Protein AF-A0A382RDS2-F1 (afdb_monomer_lite)

Radius of gyration: 14.43 Å; chains: 1; bounding box: 34×34×37 Å

Secondary structure (DSSP, 8-state):
-------SSPP---GGG----HHHHHHGGG-EEEESS-HHHHHHHH--TTSTT----HHHHHHHHHHHHTTSEEEEEEEETTEEEEEEEEEEETTEEEEEEEEESSTTHHHHHHHHHHHTT--

Foldseek 3Di:
DDDDDDDVPDDDDALVNDDQDPVNVVVLVQWDKDKQPCLLVQLVLLQPPPPVVRDRDPVNSVVLVVCVVVVFKMKIFTAHPVGGQKIWMAGDDDLDTGTDDIHGNDPCGHVSSVNVVSVVNVD

pLDDT: mean 95.47, std 5.86, range [57.38, 98.88]

Sequence (123 aa):
MMGWWSPDPRGVLRPGDLVVRRSLQRSRRRYEIRVDTDFEGVVTGCSDPDRPRGWIDGRIVAAYIELHRLGWAHSVEAWDEEGLAGGLYGVALGGLFAGESMFHRRTDASKVALAALADLYDD

Structure (mmCIF, N/CA/C/O backbone):
data_AF-A0A382RDS2-F1
#
_entry.id   AF-A0A382RDS2-F1
#
loop_
_atom_site.group_PDB
_atom_site.id
_atom_site.type_symbol
_atom_site.label_atom_id
_atom_site.label_alt_id
_atom_site.label_comp_id
_atom_site.label_asym_id
_atom_site.label_entity_id
_atom_site.label_seq_id
_atom_site.pdbx_PDB_ins_code
_atom_site.Cartn_x
_atom_site.Cartn_y
_atom_site.Cartn_z
_atom_site.occupancy
_atom_site.B_iso_or_equiv
_atom_site.auth_seq_id
_atom_site.auth_comp_id
_atom_site.auth_asym_id
_atom_site.auth_atom_id
_atom_site.pdbx_PDB_model_num
ATOM 1 N N . MET A 1 1 ? 20.988 0.730 -15.512 1.00 65.38 1 MET A N 1
ATOM 2 C CA . MET A 1 1 ? 20.478 -0.507 -16.142 1.00 65.38 1 MET A CA 1
ATOM 3 C C . MET A 1 1 ? 19.292 -0.977 -15.312 1.00 65.38 1 MET A C 1
ATOM 5 O O . MET A 1 1 ? 19.442 -0.999 -14.099 1.00 65.38 1 MET A O 1
ATOM 9 N N . MET A 1 2 ? 18.126 -1.244 -15.912 1.00 77.56 2 MET A N 1
ATOM 10 C CA . MET A 1 2 ? 17.016 -1.897 -15.198 1.00 77.56 2 MET A CA 1
ATOM 11 C C . MET A 1 2 ? 17.228 -3.409 -15.254 1.00 77.56 2 MET A C 1
ATOM 13 O O . MET A 1 2 ? 17.502 -3.939 -16.330 1.00 77.56 2 MET A O 1
ATOM 17 N N . GLY A 1 3 ? 17.173 -4.068 -14.099 1.00 86.62 3 GLY A N 1
ATOM 18 C CA . GLY A 1 3 ? 17.233 -5.523 -14.001 1.00 86.62 3 GLY A CA 1
ATOM 19 C C . GLY A 1 3 ? 15.838 -6.141 -14.053 1.00 86.62 3 GLY A C 1
ATOM 20 O O . GLY A 1 3 ? 14.843 -5.459 -13.826 1.00 86.62 3 GLY A O 1
ATOM 21 N N . TRP A 1 4 ? 15.788 -7.437 -14.340 1.00 93.44 4 TRP A N 1
ATOM 22 C CA . TRP A 1 4 ? 14.595 -8.269 -14.201 1.00 93.44 4 TRP A CA 1
ATOM 23 C C . TRP A 1 4 ? 14.938 -9.420 -13.261 1.00 93.44 4 TRP A C 1
ATOM 25 O O . TRP A 1 4 ? 16.026 -9.990 -13.362 1.00 93.44 4 TRP A O 1
ATOM 35 N N . TRP A 1 5 ? 14.031 -9.757 -12.345 1.00 93.75 5 TRP A N 1
ATOM 36 C CA . TRP A 1 5 ? 14.294 -10.735 -11.290 1.00 93.75 5 TRP A CA 1
ATOM 37 C C . TRP A 1 5 ? 13.171 -11.764 -11.180 1.00 93.75 5 TRP A C 1
ATOM 39 O O . TRP A 1 5 ? 11.992 -11.420 -11.174 1.00 93.75 5 TRP A O 1
ATOM 49 N N . SER A 1 6 ? 13.556 -13.031 -11.024 1.00 96.06 6 SER A N 1
ATOM 50 C CA . SER A 1 6 ? 12.657 -14.156 -10.750 1.00 96.06 6 SER A CA 1
ATO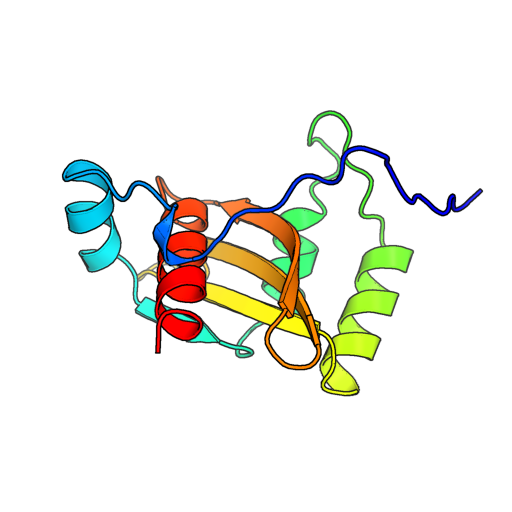M 51 C C . SER A 1 6 ? 13.324 -15.097 -9.738 1.00 96.06 6 SER A C 1
ATOM 53 O O . SER A 1 6 ? 13.931 -16.087 -10.141 1.00 96.06 6 SER A O 1
ATOM 55 N N . PRO A 1 7 ? 13.318 -14.749 -8.437 1.00 95.88 7 PRO A N 1
ATOM 56 C CA . PRO A 1 7 ? 14.020 -15.517 -7.413 1.00 95.88 7 PRO A CA 1
ATOM 57 C C . PRO A 1 7 ? 13.380 -16.890 -7.173 1.00 95.88 7 PRO A C 1
ATOM 59 O O . PRO A 1 7 ? 12.156 -17.024 -7.223 1.00 95.88 7 PRO A O 1
ATOM 62 N N . ASP A 1 8 ? 14.226 -17.862 -6.835 1.00 95.19 8 ASP A N 1
ATOM 63 C CA . ASP A 1 8 ? 13.854 -19.197 -6.371 1.00 95.19 8 ASP A CA 1
ATOM 64 C C . ASP A 1 8 ? 14.618 -19.498 -5.061 1.00 95.19 8 ASP A C 1
ATOM 66 O O . ASP A 1 8 ? 15.854 -19.558 -5.089 1.00 95.19 8 ASP A O 1
ATOM 70 N N . PRO A 1 9 ? 13.936 -19.602 -3.901 1.00 95.12 9 PRO A N 1
ATOM 71 C CA . PRO A 1 9 ? 12.481 -19.549 -3.717 1.00 95.12 9 PRO A CA 1
ATOM 72 C C . PRO A 1 9 ? 11.889 -18.127 -3.791 1.00 95.12 9 PRO A C 1
ATOM 74 O O . PRO A 1 9 ? 12.552 -17.129 -3.495 1.00 95.12 9 PRO A O 1
ATOM 77 N N . ARG A 1 10 ? 10.594 -18.034 -4.130 1.00 96.44 10 ARG A N 1
ATOM 78 C CA . ARG A 1 10 ? 9.820 -16.778 -4.136 1.00 96.44 10 ARG A CA 1
ATOM 79 C C . ARG A 1 10 ? 9.178 -16.528 -2.768 1.00 96.44 10 ARG A C 1
ATOM 81 O O . ARG A 1 10 ? 8.490 -17.393 -2.235 1.00 96.44 10 ARG A O 1
ATOM 88 N N . GLY A 1 11 ? 9.350 -15.321 -2.227 1.00 95.25 11 GLY A N 1
ATOM 89 C CA . GLY A 1 11 ? 8.609 -14.875 -1.045 1.00 95.25 11 GLY A CA 1
ATOM 90 C C . GLY A 1 11 ? 7.126 -14.685 -1.370 1.00 95.25 11 GLY A C 1
ATOM 91 O O . GLY A 1 11 ? 6.792 -13.925 -2.278 1.00 95.25 11 GLY A O 1
ATOM 92 N N . VAL A 1 12 ? 6.254 -15.374 -0.636 1.00 95.94 12 VAL A N 1
ATOM 93 C CA . VAL A 1 12 ? 4.794 -15.302 -0.778 1.00 95.94 12 VAL A CA 1
ATOM 94 C C . VAL A 1 12 ? 4.180 -15.189 0.614 1.00 95.94 12 VAL A C 1
ATOM 96 O O . VAL A 1 12 ? 4.553 -15.938 1.514 1.00 95.94 12 VAL A O 1
ATOM 99 N N . LEU A 1 13 ? 3.237 -14.262 0.778 1.00 95.56 13 LEU A N 1
ATOM 100 C CA . LEU A 1 13 ? 2.369 -14.170 1.947 1.00 95.56 13 LEU A CA 1
ATOM 101 C C . LEU A 1 13 ? 0.976 -14.632 1.523 1.00 95.56 13 LEU A C 1
ATOM 103 O O . LEU A 1 13 ? 0.374 -14.013 0.648 1.00 95.56 13 LEU A O 1
ATOM 107 N N . ARG A 1 14 ? 0.470 -15.712 2.121 1.00 95.19 14 ARG A N 1
ATOM 108 C CA . ARG A 1 14 ? -0.936 -16.090 1.944 1.00 95.19 14 ARG A CA 1
ATOM 109 C C . ARG A 1 14 ? -1.795 -15.184 2.832 1.00 95.19 14 ARG A C 1
ATOM 111 O O . ARG A 1 14 ? -1.374 -14.944 3.965 1.00 95.19 14 ARG A O 1
ATOM 118 N N . PRO A 1 15 ? -2.967 -14.716 2.371 1.00 92.31 15 PRO A N 1
ATOM 119 C CA . PRO A 1 15 ? -3.845 -13.853 3.166 1.00 92.31 15 PRO A CA 1
ATOM 120 C C . PRO A 1 15 ? -4.086 -14.378 4.593 1.00 92.31 15 PRO A C 1
ATOM 122 O O . PRO A 1 15 ? -3.724 -13.704 5.558 1.00 92.31 15 PRO A O 1
ATOM 125 N N . GLY A 1 16 ? -4.527 -15.634 4.730 1.00 90.75 16 GLY A N 1
ATOM 126 C CA . GLY A 1 16 ? -4.776 -16.276 6.028 1.00 90.75 16 GLY A CA 1
ATOM 127 C C . GLY A 1 16 ? -3.543 -16.548 6.909 1.00 90.75 16 GLY A C 1
ATOM 128 O O . GLY A 1 16 ? -3.693 -16.836 8.096 1.00 90.75 16 GLY A O 1
ATOM 129 N N . ASP A 1 17 ? -2.320 -16.425 6.379 1.00 94.38 17 ASP A N 1
ATOM 130 C CA . ASP A 1 17 ? -1.085 -16.584 7.166 1.00 94.38 17 ASP A CA 1
ATOM 131 C C . ASP A 1 17 ? -0.660 -15.269 7.854 1.00 94.38 17 ASP A C 1
ATOM 133 O O . ASP A 1 17 ? 0.286 -15.247 8.653 1.00 94.38 17 ASP A O 1
ATOM 137 N N . LEU A 1 18 ? -1.333 -14.145 7.565 1.00 95.31 18 LEU A N 1
ATOM 138 C CA . LEU A 1 18 ? -1.000 -12.858 8.166 1.00 95.31 18 LEU A CA 1
ATOM 139 C C . LEU A 1 18 ? -1.377 -12.820 9.656 1.00 95.31 18 LEU A C 1
ATOM 141 O O . LEU A 1 18 ? -2.536 -12.715 10.054 1.00 95.31 18 LEU A O 1
ATOM 145 N N . VAL A 1 19 ? -0.363 -12.799 10.520 1.00 94.81 19 VAL A N 1
ATOM 146 C CA . VAL A 1 19 ? -0.565 -12.729 11.974 1.00 94.81 19 VAL A CA 1
ATOM 147 C C . VAL A 1 19 ? -0.904 -11.303 12.426 1.00 94.81 19 VAL A C 1
ATOM 149 O O . VAL A 1 19 ? -0.022 -10.492 12.731 1.00 94.81 19 VAL A O 1
ATOM 152 N N . VAL A 1 20 ? -2.196 -11.004 12.569 1.00 95.81 20 VAL A N 1
ATOM 153 C CA . VAL A 1 20 ? -2.672 -9.713 13.092 1.00 95.81 20 VAL A CA 1
ATOM 154 C C . VAL A 1 20 ? -2.767 -9.741 14.623 1.00 95.81 20 VAL A C 1
ATOM 156 O O . VAL A 1 20 ? -3.733 -10.214 15.222 1.00 95.81 20 VAL A O 1
ATOM 159 N N . ARG A 1 21 ? -1.745 -9.199 15.297 1.00 96.19 21 ARG A N 1
ATOM 160 C CA . ARG A 1 21 ? -1.695 -9.131 16.771 1.00 96.19 21 ARG A CA 1
ATOM 161 C C . ARG A 1 21 ? -2.750 -8.176 17.346 1.00 96.19 21 ARG A C 1
ATOM 163 O O . ARG A 1 21 ? -3.179 -7.228 16.695 1.00 96.19 21 ARG A O 1
ATOM 170 N N . ARG A 1 22 ? -3.086 -8.349 18.633 1.00 96.94 22 ARG A N 1
ATOM 171 C CA . ARG A 1 22 ? -4.053 -7.498 19.368 1.00 96.94 22 ARG A CA 1
ATOM 172 C C . ARG A 1 22 ? -3.751 -5.996 19.286 1.00 96.94 22 ARG A C 1
ATOM 174 O O . ARG A 1 22 ? -4.678 -5.197 19.225 1.00 96.94 22 ARG A O 1
ATOM 181 N N . SER A 1 23 ? -2.476 -5.604 19.303 1.00 96.88 23 SER A N 1
ATOM 182 C CA . SER A 1 23 ? -2.072 -4.201 19.144 1.00 96.88 23 SER A CA 1
ATOM 183 C C . SER A 1 23 ? -2.424 -3.667 17.757 1.00 96.88 23 SER A C 1
ATOM 185 O O . SER A 1 23 ? -3.012 -2.596 17.661 1.00 96.88 23 SER A O 1
ATOM 187 N N . LEU A 1 24 ? -2.158 -4.442 16.703 1.00 97.62 24 LEU A N 1
ATOM 188 C CA . LEU A 1 24 ? -2.504 -4.072 15.333 1.00 97.62 24 LEU A CA 1
ATOM 189 C C . LEU A 1 24 ? -4.025 -4.013 15.140 1.00 97.62 24 LEU A C 1
ATOM 191 O O . LEU A 1 24 ? -4.513 -3.052 14.561 1.00 97.62 24 LEU A O 1
ATOM 195 N N . GLN A 1 25 ? -4.784 -4.946 15.728 1.00 96.62 25 GLN A N 1
ATOM 196 C CA . GLN A 1 25 ? -6.256 -4.891 15.738 1.00 96.62 25 GLN A CA 1
ATOM 197 C C . GLN A 1 25 ? -6.801 -3.594 16.358 1.00 96.62 25 GLN A C 1
ATOM 199 O O . GLN A 1 25 ? -7.796 -3.041 15.893 1.00 96.62 25 GLN A O 1
ATOM 204 N N . ARG A 1 26 ? -6.144 -3.068 17.400 1.00 97.38 26 ARG A N 1
ATOM 205 C CA . ARG A 1 26 ? -6.485 -1.750 17.959 1.00 97.38 26 ARG A CA 1
ATOM 206 C C . ARG A 1 26 ? -6.073 -0.622 17.016 1.00 97.38 26 ARG A C 1
ATOM 208 O O . ARG A 1 26 ? -6.844 0.315 16.842 1.00 97.38 26 ARG A O 1
ATOM 215 N N . SER A 1 27 ? -4.896 -0.724 16.398 1.00 97.62 27 SER A N 1
ATOM 216 C CA . SER A 1 27 ? -4.397 0.266 15.439 1.00 97.62 27 SER A CA 1
ATOM 217 C C . SER A 1 27 ? -5.288 0.428 14.213 1.00 97.62 27 SER A C 1
ATOM 219 O O . SER A 1 27 ? -5.467 1.556 13.770 1.00 97.62 27 SER A O 1
ATOM 221 N N . ARG A 1 28 ? -5.924 -0.645 13.725 1.00 97.50 28 ARG A N 1
ATOM 222 C CA . ARG A 1 28 ? -6.870 -0.588 12.596 1.00 97.50 28 ARG A CA 1
ATOM 223 C C . ARG A 1 28 ? -8.005 0.419 12.805 1.00 97.50 28 ARG A C 1
ATOM 225 O O . ARG A 1 28 ? -8.449 1.028 11.849 1.00 97.50 28 ARG A O 1
ATOM 232 N N . ARG A 1 29 ? -8.436 0.641 14.051 1.00 96.88 29 ARG A N 1
ATOM 233 C CA . ARG A 1 29 ? -9.533 1.570 14.383 1.00 96.88 29 ARG A CA 1
ATOM 234 C C . ARG A 1 29 ? -9.164 3.049 14.241 1.00 96.88 29 ARG A C 1
ATOM 236 O O . ARG A 1 29 ? -10.051 3.885 14.345 1.00 96.88 29 ARG A O 1
ATOM 243 N N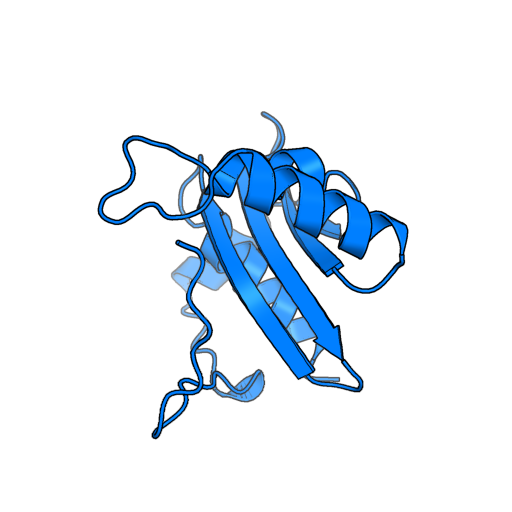 . ARG A 1 30 ? -7.875 3.369 14.085 1.00 97.50 30 ARG A N 1
ATOM 244 C CA . ARG A 1 30 ? -7.389 4.749 13.926 1.00 97.50 30 ARG A CA 1
ATOM 245 C C . ARG A 1 30 ? -7.384 5.223 12.477 1.00 97.50 30 ARG A C 1
ATOM 247 O O . ARG A 1 30 ? -7.171 6.406 12.261 1.00 97.50 30 ARG A O 1
ATOM 254 N N . TYR A 1 31 ? -7.550 4.313 11.520 1.00 98.62 31 TYR A N 1
ATOM 255 C CA . TYR A 1 31 ? -7.370 4.617 10.109 1.00 98.62 31 TYR A CA 1
ATOM 256 C C . TYR A 1 31 ? -8.630 4.290 9.319 1.00 98.62 31 TYR A C 1
ATOM 258 O O . TYR A 1 31 ? -9.231 3.231 9.500 1.00 98.62 31 TYR A O 1
ATOM 266 N N . GLU A 1 32 ? -8.991 5.187 8.414 1.00 98.69 32 GLU A N 1
ATOM 267 C CA . GLU A 1 32 ? -9.904 4.901 7.318 1.00 98.69 32 GLU A CA 1
ATOM 268 C C . GLU A 1 32 ? -9.111 4.216 6.199 1.00 98.69 32 GLU A C 1
ATOM 270 O O . GLU A 1 32 ? -8.030 4.677 5.826 1.00 98.69 32 GLU A O 1
ATOM 275 N N . ILE A 1 33 ? -9.628 3.103 5.675 1.00 98.75 33 ILE A N 1
ATOM 276 C CA . ILE A 1 33 ? -9.007 2.416 4.541 1.00 98.75 33 ILE A CA 1
ATOM 277 C C . ILE A 1 33 ? -9.673 2.865 3.254 1.00 98.75 33 ILE A C 1
ATOM 279 O O . ILE A 1 33 ? -10.896 2.802 3.138 1.00 98.75 33 ILE A O 1
ATOM 283 N N . ARG A 1 34 ? -8.854 3.256 2.281 1.00 98.75 34 ARG A N 1
ATOM 284 C CA . ARG A 1 34 ? -9.289 3.556 0.917 1.00 98.75 34 ARG A CA 1
ATOM 285 C C . ARG A 1 34 ? -8.478 2.743 -0.083 1.00 98.75 34 ARG A C 1
ATOM 287 O O . ARG A 1 34 ? -7.387 2.267 0.231 1.00 98.75 34 ARG A O 1
ATOM 294 N N . VAL A 1 35 ? -9.041 2.561 -1.269 1.00 98.62 35 VAL A N 1
ATOM 295 C CA . VAL A 1 35 ? -8.417 1.838 -2.378 1.00 98.62 35 VAL A CA 1
ATOM 296 C C . VAL A 1 35 ? -8.488 2.729 -3.602 1.00 98.62 35 VAL A C 1
ATOM 298 O O . VAL A 1 35 ? -9.558 3.266 -3.888 1.00 98.62 35 VAL A O 1
ATOM 301 N N . ASP A 1 36 ? -7.364 2.878 -4.298 1.00 98.62 36 ASP A N 1
ATOM 302 C CA . ASP A 1 36 ? -7.267 3.621 -5.558 1.00 98.62 36 ASP A CA 1
ATOM 303 C C . ASP A 1 36 ? -7.765 5.078 -5.485 1.00 98.62 36 ASP A C 1
ATOM 305 O O . ASP A 1 36 ? -8.252 5.622 -6.477 1.00 98.62 36 ASP A O 1
ATOM 309 N N . THR A 1 37 ? -7.647 5.735 -4.321 1.00 98.69 37 THR A N 1
ATOM 310 C CA . THR A 1 37 ? -8.049 7.148 -4.171 1.00 98.69 37 THR A CA 1
ATOM 311 C C . THR A 1 37 ? -6.880 8.123 -4.259 1.00 98.69 37 THR A C 1
ATOM 313 O O . THR A 1 37 ? -7.089 9.277 -4.628 1.00 98.69 37 THR A O 1
ATOM 316 N N . ASP A 1 38 ? -5.655 7.666 -3.985 1.00 98.62 38 ASP A N 1
ATOM 317 C CA . ASP A 1 38 ? -4.419 8.443 -4.120 1.00 98.62 38 ASP A CA 1
ATOM 318 C C . ASP A 1 38 ? -3.214 7.538 -4.451 1.00 98.62 38 ASP A C 1
ATOM 320 O O . ASP A 1 38 ? -2.238 7.430 -3.699 1.00 98.62 38 ASP A O 1
ATOM 324 N N . PHE A 1 39 ? -3.280 6.848 -5.597 1.00 98.81 39 PHE A N 1
ATOM 325 C CA . PHE A 1 39 ? -2.201 5.962 -6.047 1.00 98.81 39 PHE A CA 1
ATOM 326 C C . PHE A 1 39 ? -0.862 6.703 -6.190 1.00 98.81 39 PHE A C 1
ATOM 328 O O . PHE A 1 39 ? 0.182 6.197 -5.767 1.00 98.81 39 PHE A O 1
ATOM 335 N N . GLU A 1 40 ? -0.887 7.916 -6.756 1.00 98.50 40 GLU A N 1
ATOM 336 C CA . GLU A 1 40 ? 0.303 8.754 -6.934 1.00 98.50 40 GLU A CA 1
ATOM 337 C C . GLU A 1 40 ? 0.943 9.120 -5.587 1.00 98.50 40 GLU A C 1
ATOM 339 O O . GLU A 1 40 ? 2.160 8.977 -5.421 1.00 98.50 40 GLU A O 1
ATOM 344 N N . GLY A 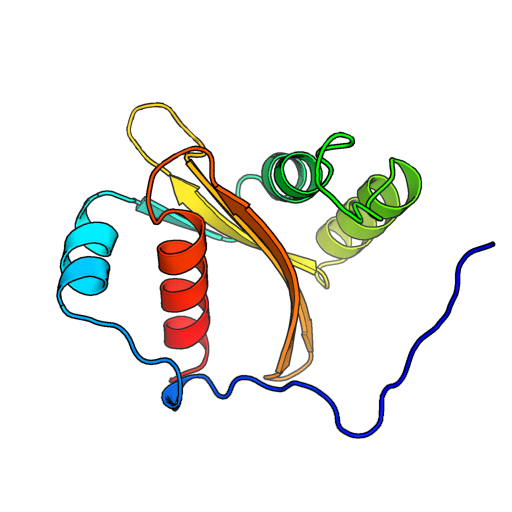1 41 ? 0.142 9.510 -4.591 1.00 98.38 41 GLY A N 1
ATOM 345 C CA . GLY A 1 41 ? 0.618 9.767 -3.236 1.00 98.38 41 GLY A CA 1
ATOM 346 C C . GLY A 1 41 ? 1.245 8.537 -2.577 1.00 98.38 41 GLY A C 1
ATOM 347 O O . GLY A 1 41 ? 2.258 8.665 -1.881 1.00 98.38 41 GLY A O 1
ATOM 348 N N . VAL A 1 42 ? 0.714 7.336 -2.831 1.00 98.75 42 VAL A N 1
ATOM 349 C CA . VAL A 1 42 ? 1.264 6.079 -2.295 1.00 98.75 42 VAL A CA 1
ATOM 350 C C . VAL A 1 42 ? 2.591 5.694 -2.945 1.00 98.75 42 VAL A C 1
ATOM 352 O O . VAL A 1 42 ? 3.554 5.405 -2.226 1.00 98.75 42 VAL A O 1
ATOM 355 N N . VAL A 1 43 ? 2.680 5.691 -4.279 1.00 98.25 43 VAL A N 1
ATOM 356 C CA . VAL A 1 43 ? 3.929 5.330 -4.975 1.00 98.25 43 VAL A CA 1
ATOM 357 C C . VAL A 1 43 ? 5.035 6.347 -4.674 1.00 98.25 43 VAL A C 1
ATOM 359 O O . VAL A 1 43 ? 6.172 5.950 -4.410 1.00 98.25 43 VAL A O 1
ATOM 362 N N . THR A 1 44 ? 4.684 7.634 -4.580 1.00 97.50 44 THR A N 1
ATOM 363 C CA . THR A 1 44 ? 5.604 8.711 -4.179 1.00 97.50 44 THR A CA 1
ATOM 364 C C . THR A 1 44 ? 6.026 8.568 -2.716 1.00 97.50 44 THR A C 1
ATOM 366 O O . THR A 1 44 ? 7.195 8.732 -2.377 1.00 97.50 44 THR A O 1
ATOM 369 N N . GLY A 1 45 ? 5.108 8.182 -1.824 1.00 97.25 45 GLY A N 1
ATOM 370 C CA . GLY A 1 45 ? 5.438 7.859 -0.432 1.00 97.25 45 GLY A CA 1
ATOM 371 C C . GLY A 1 45 ? 6.433 6.700 -0.299 1.00 97.25 45 GLY A C 1
ATOM 372 O O . GLY A 1 45 ? 7.202 6.650 0.660 1.00 97.25 45 GLY A O 1
ATOM 373 N N . CYS A 1 46 ? 6.456 5.782 -1.267 1.00 97.25 46 CYS A N 1
ATOM 374 C CA . CYS A 1 46 ? 7.412 4.677 -1.313 1.00 97.25 46 CYS A CA 1
ATOM 375 C C . CYS A 1 46 ? 8.765 5.055 -1.939 1.00 97.25 46 CYS A C 1
ATOM 377 O O . CYS A 1 46 ? 9.734 4.320 -1.729 1.00 97.25 46 CYS A O 1
ATOM 379 N N . SER A 1 47 ? 8.845 6.165 -2.680 1.00 96.44 47 SER A N 1
ATOM 380 C CA . SER A 1 47 ? 10.029 6.606 -3.431 1.00 96.44 47 SER A CA 1
ATOM 381 C C . SER A 1 47 ? 10.967 7.519 -2.633 1.00 96.44 47 SER A C 1
ATOM 383 O O . SER A 1 47 ? 11.636 8.371 -3.214 1.00 96.44 47 SER A O 1
ATOM 385 N N . ASP A 1 48 ? 11.005 7.374 -1.306 1.00 92.50 48 ASP A N 1
ATOM 386 C CA . ASP A 1 48 ? 11.921 8.121 -0.438 1.00 92.50 48 ASP A CA 1
ATOM 387 C C . ASP A 1 48 ? 13.390 7.831 -0.831 1.00 92.50 48 ASP A C 1
ATOM 389 O O . ASP A 1 48 ? 13.835 6.681 -0.697 1.00 92.50 48 ASP A O 1
ATOM 393 N N . PRO A 1 49 ? 14.148 8.832 -1.325 1.00 87.12 49 PRO A N 1
ATOM 394 C CA . PRO A 1 49 ? 15.525 8.641 -1.775 1.00 87.12 49 PRO A CA 1
ATOM 395 C C . PRO A 1 49 ? 16.498 8.357 -0.624 1.00 87.12 49 PRO A C 1
ATOM 397 O O . PRO A 1 49 ? 17.544 7.751 -0.858 1.00 87.12 49 PRO A O 1
ATOM 400 N N . ASP A 1 50 ? 16.152 8.740 0.608 1.00 89.75 50 ASP A N 1
ATOM 401 C CA . ASP A 1 50 ? 16.976 8.507 1.797 1.00 89.75 50 ASP A CA 1
ATOM 402 C C . ASP A 1 50 ? 16.741 7.108 2.390 1.00 89.75 50 ASP A C 1
ATOM 404 O O . ASP A 1 50 ? 17.478 6.652 3.274 1.00 89.75 50 ASP A O 1
ATOM 408 N N . ARG A 1 51 ? 15.739 6.373 1.882 1.00 88.12 51 ARG A N 1
ATOM 409 C CA . ARG A 1 51 ? 15.457 5.003 2.305 1.00 88.12 51 ARG A CA 1
ATOM 410 C C . ARG A 1 51 ? 16.652 4.102 1.973 1.00 88.12 51 ARG A C 1
ATOM 412 O O . ARG A 1 51 ? 17.029 3.973 0.804 1.00 88.12 51 ARG A O 1
ATOM 419 N N . PRO A 1 52 ? 17.209 3.370 2.957 1.00 88.25 52 PRO A N 1
ATOM 420 C CA . PRO A 1 52 ? 18.274 2.417 2.690 1.00 88.25 52 PRO A CA 1
ATOM 421 C C . PRO A 1 52 ? 17.848 1.410 1.617 1.00 88.25 52 PRO A C 1
ATOM 423 O O . PRO A 1 52 ? 16.843 0.716 1.779 1.00 88.25 52 PRO A O 1
ATOM 426 N N . ARG A 1 53 ? 18.635 1.309 0.537 1.00 85.50 53 ARG A N 1
ATOM 427 C CA . ARG A 1 53 ? 18.354 0.448 -0.630 1.00 85.50 53 ARG A CA 1
ATOM 428 C C . ARG A 1 53 ? 17.077 0.836 -1.401 1.00 85.50 53 ARG A C 1
ATOM 430 O O . ARG A 1 53 ? 16.464 -0.026 -2.030 1.00 85.50 53 ARG A O 1
ATOM 437 N N . GLY A 1 54 ? 16.681 2.110 -1.359 1.00 87.62 54 GLY A N 1
ATOM 438 C CA . GLY A 1 54 ? 15.634 2.660 -2.218 1.00 87.62 54 GLY A CA 1
ATOM 439 C C . GLY A 1 54 ? 15.964 2.448 -3.698 1.00 87.62 54 GLY A C 1
ATOM 440 O O . GLY A 1 54 ? 17.085 2.700 -4.137 1.00 87.62 54 GLY A O 1
ATOM 441 N N . TRP A 1 55 ? 14.998 1.931 -4.457 1.00 91.44 55 TRP A N 1
ATOM 442 C CA . TRP A 1 55 ? 15.147 1.609 -5.884 1.00 91.44 55 TRP A CA 1
ATOM 443 C C . TRP A 1 55 ? 14.082 2.276 -6.765 1.00 91.44 55 TRP A C 1
ATOM 445 O O . TRP A 1 55 ? 14.187 2.245 -7.990 1.00 91.44 55 TRP A O 1
ATOM 455 N N . ILE A 1 56 ? 13.059 2.867 -6.143 1.00 94.81 56 ILE A N 1
ATOM 456 C CA . ILE A 1 56 ? 11.934 3.509 -6.819 1.00 94.81 56 ILE A CA 1
ATOM 457 C C . ILE A 1 56 ? 12.372 4.925 -7.194 1.00 94.81 56 ILE A C 1
ATOM 459 O O . ILE A 1 56 ? 12.364 5.824 -6.359 1.00 94.81 56 ILE A O 1
ATOM 463 N N . ASP A 1 57 ? 12.791 5.102 -8.445 1.00 93.62 57 ASP A N 1
ATOM 464 C CA . ASP A 1 57 ? 13.087 6.413 -9.022 1.00 93.62 57 ASP A CA 1
ATOM 465 C C . ASP A 1 57 ? 11.880 6.975 -9.797 1.00 93.62 57 ASP A C 1
ATOM 467 O O . ASP A 1 57 ? 10.845 6.320 -9.944 1.00 93.62 57 ASP A O 1
ATOM 471 N N . GLY A 1 58 ? 12.015 8.189 -10.340 1.00 94.38 58 GLY A N 1
ATOM 472 C CA . GLY A 1 58 ? 10.936 8.839 -11.093 1.00 94.38 58 GLY A CA 1
ATOM 473 C C . GLY A 1 58 ? 10.450 8.057 -12.323 1.00 94.38 58 GLY A C 1
ATOM 474 O O . GLY A 1 58 ? 9.309 8.231 -12.742 1.00 94.38 58 GLY A O 1
ATOM 475 N N . ARG A 1 59 ? 11.269 7.161 -12.893 1.00 95.06 59 ARG A N 1
ATOM 476 C CA . ARG A 1 59 ? 10.854 6.316 -14.027 1.00 95.06 59 ARG A CA 1
ATOM 477 C C . ARG A 1 59 ? 9.958 5.180 -13.554 1.00 95.06 59 ARG A C 1
ATOM 479 O O . ARG A 1 59 ? 8.977 4.877 -14.225 1.00 95.06 59 ARG A O 1
ATOM 486 N N . ILE A 1 60 ? 10.277 4.582 -12.404 1.00 95.88 60 ILE A N 1
ATOM 487 C CA . ILE A 1 60 ? 9.421 3.577 -11.762 1.00 95.88 60 ILE A CA 1
ATOM 488 C C . ILE A 1 60 ? 8.089 4.207 -11.356 1.00 95.88 60 ILE A C 1
ATOM 490 O O . ILE A 1 60 ? 7.044 3.652 -11.684 1.00 95.88 60 ILE A O 1
ATOM 494 N N . VAL A 1 61 ? 8.112 5.391 -10.733 1.00 97.56 61 VAL A N 1
ATOM 495 C CA . VAL A 1 61 ? 6.890 6.134 -10.377 1.00 97.56 61 VAL A CA 1
ATOM 496 C C . VAL A 1 61 ? 5.993 6.329 -11.603 1.00 97.56 61 VAL A C 1
ATOM 498 O O . VAL A 1 61 ? 4.837 5.912 -11.588 1.00 97.56 61 VAL A O 1
ATOM 501 N N . ALA A 1 62 ? 6.536 6.875 -12.697 1.00 97.88 62 ALA A N 1
ATOM 502 C CA . ALA A 1 62 ? 5.767 7.115 -13.917 1.00 97.88 62 ALA A CA 1
ATOM 503 C C . ALA A 1 62 ? 5.195 5.822 -14.529 1.00 97.88 62 ALA A C 1
ATOM 505 O O . ALA A 1 62 ? 4.043 5.799 -14.961 1.00 97.88 62 ALA A O 1
ATOM 506 N N . ALA A 1 63 ? 5.973 4.735 -14.540 1.00 97.62 63 ALA A N 1
ATOM 507 C CA . ALA A 1 63 ? 5.526 3.449 -15.071 1.00 97.62 63 ALA A CA 1
ATOM 508 C C . ALA A 1 63 ? 4.364 2.851 -14.260 1.00 97.62 63 ALA A C 1
ATOM 510 O O . ALA A 1 63 ? 3.403 2.352 -14.844 1.00 97.62 63 ALA A O 1
ATOM 511 N N . TYR A 1 64 ? 4.419 2.925 -12.928 1.00 98.44 64 TYR A N 1
ATOM 512 C CA . TYR A 1 64 ? 3.351 2.401 -12.077 1.00 98.44 64 TYR A CA 1
ATOM 513 C C . TYR A 1 64 ? 2.092 3.268 -12.098 1.00 98.44 64 TYR A C 1
ATOM 515 O O . TYR A 1 64 ? 0.997 2.715 -12.054 1.00 98.44 64 TYR A O 1
ATOM 523 N N . ILE A 1 65 ? 2.221 4.592 -12.239 1.00 98.50 65 ILE A N 1
ATOM 524 C CA . ILE A 1 65 ? 1.066 5.475 -12.474 1.00 98.50 65 ILE A CA 1
ATOM 525 C C . ILE A 1 65 ? 0.359 5.087 -13.778 1.00 98.50 65 ILE A C 1
ATOM 527 O O . ILE A 1 65 ? -0.866 4.995 -13.813 1.00 98.50 65 ILE A O 1
ATOM 531 N N . GLU A 1 66 ? 1.113 4.798 -14.840 1.00 98.69 66 GLU A N 1
ATOM 532 C CA . GLU A 1 66 ? 0.519 4.343 -16.097 1.00 98.69 66 GLU A CA 1
ATOM 533 C C . GLU A 1 66 ? -0.151 2.968 -15.949 1.00 98.69 66 GLU A C 1
ATOM 535 O O . GLU A 1 66 ? -1.269 2.775 -16.425 1.00 98.69 66 GLU A O 1
ATOM 540 N N . LEU A 1 67 ? 0.467 2.022 -15.234 1.00 98.56 67 LEU A N 1
ATOM 541 C CA . LEU A 1 67 ? -0.163 0.730 -14.931 1.00 98.56 67 LEU A CA 1
ATOM 542 C C . LEU A 1 67 ? -1.446 0.881 -14.109 1.00 98.56 67 LEU A C 1
ATOM 544 O O . LEU A 1 67 ? -2.402 0.140 -14.338 1.00 98.56 67 LEU A O 1
ATOM 548 N N . HIS A 1 68 ? -1.486 1.838 -13.186 1.00 98.69 68 HIS A N 1
ATOM 549 C CA . HIS A 1 68 ? -2.687 2.157 -12.426 1.00 98.69 68 HIS A CA 1
ATOM 550 C C . HIS A 1 68 ? -3.784 2.720 -13.332 1.00 98.69 68 HIS A C 1
ATOM 552 O O . HIS A 1 68 ? -4.906 2.220 -13.330 1.00 98.69 68 HIS A O 1
ATOM 558 N N . ARG A 1 69 ? -3.442 3.673 -14.210 1.00 98.44 69 ARG A N 1
ATOM 559 C CA . ARG A 1 69 ? -4.364 4.228 -15.216 1.00 98.44 69 ARG A CA 1
ATOM 560 C C . ARG A 1 69 ? -4.936 3.155 -16.150 1.00 98.44 69 ARG A C 1
ATOM 562 O O . ARG A 1 69 ? -6.068 3.275 -16.612 1.00 98.44 69 ARG A O 1
ATOM 569 N N . LEU A 1 70 ? -4.149 2.122 -16.446 1.00 98.31 70 LEU A N 1
ATOM 570 C CA . LEU A 1 70 ? -4.552 0.969 -17.254 1.00 98.31 70 LEU A CA 1
ATOM 571 C C . LEU A 1 70 ? -5.347 -0.092 -16.467 1.00 98.31 70 LEU A C 1
ATOM 573 O O . LEU A 1 70 ? -5.799 -1.061 -17.074 1.00 98.31 70 LEU A O 1
ATOM 577 N N . GLY A 1 71 ? -5.531 0.080 -15.154 1.00 97.88 71 GLY A N 1
ATOM 578 C CA . GLY A 1 71 ? -6.310 -0.815 -14.295 1.00 97.88 71 GLY A CA 1
ATOM 579 C C . GLY A 1 71 ? -5.565 -2.060 -13.808 1.00 97.88 71 GLY A C 1
ATOM 580 O O . GLY A 1 71 ? -6.213 -3.025 -13.419 1.00 97.88 71 GLY A O 1
ATOM 581 N N . TRP A 1 72 ? -4.229 -2.066 -13.860 1.00 98.19 72 TRP A N 1
ATOM 582 C CA . TRP A 1 72 ? -3.404 -3.202 -13.423 1.00 98.19 72 TRP A CA 1
ATOM 583 C C . TRP A 1 72 ? -2.783 -3.007 -12.043 1.00 98.19 72 TRP A C 1
ATOM 585 O O . TRP A 1 72 ? -2.606 -3.977 -11.304 1.00 98.19 72 TRP A O 1
ATOM 595 N N . ALA A 1 73 ? -2.382 -1.775 -11.723 1.00 98.62 73 ALA A N 1
ATOM 596 C CA . ALA A 1 73 ? -1.774 -1.448 -10.441 1.00 98.62 73 ALA A CA 1
ATOM 597 C C . ALA A 1 73 ? -2.787 -0.776 -9.515 1.00 98.62 73 ALA A C 1
ATOM 599 O O . ALA A 1 73 ? -3.564 0.067 -9.954 1.00 98.62 73 ALA A O 1
ATOM 600 N N . HIS A 1 74 ? -2.747 -1.130 -8.234 1.00 98.69 74 HIS A N 1
ATOM 601 C CA . HIS A 1 74 ? -3.695 -0.649 -7.236 1.00 98.69 74 HIS A CA 1
ATOM 602 C C . HIS A 1 74 ? -2.991 -0.229 -5.949 1.00 98.69 74 HIS A C 1
ATOM 604 O O . HIS A 1 74 ? -1.935 -0.776 -5.604 1.00 98.69 74 HIS A O 1
ATOM 610 N N . SER A 1 75 ? -3.587 0.724 -5.237 1.00 98.88 75 SER A N 1
ATOM 611 C CA . SER A 1 75 ? -3.152 1.185 -3.919 1.00 98.88 75 SER A CA 1
ATOM 612 C C . SER A 1 75 ? -4.122 0.751 -2.826 1.00 98.88 75 SER A C 1
ATOM 614 O O . SER A 1 75 ? -5.335 0.748 -3.007 1.00 98.88 75 SER A O 1
ATOM 616 N N . VAL A 1 76 ? -3.580 0.432 -1.649 1.00 98.81 76 VAL A N 1
ATOM 617 C CA . VAL A 1 76 ? -4.343 0.341 -0.398 1.00 98.81 76 VAL A CA 1
ATOM 618 C C . VAL A 1 76 ? -3.782 1.374 0.564 1.00 98.81 76 VAL A C 1
ATOM 620 O O . VAL A 1 76 ? -2.587 1.380 0.877 1.00 98.81 76 VAL A O 1
ATOM 623 N N . GLU A 1 77 ? -4.650 2.262 1.020 1.00 98.88 77 GLU A N 1
ATOM 624 C CA . GLU A 1 77 ? -4.290 3.509 1.679 1.00 98.88 77 GLU A CA 1
ATOM 625 C C . GLU A 1 77 ? -4.856 3.539 3.094 1.00 98.88 77 GLU A C 1
ATOM 627 O O . GLU A 1 77 ? -6.025 3.227 3.313 1.00 98.88 77 GLU A O 1
ATOM 632 N N . ALA A 1 78 ? -4.033 3.949 4.056 1.00 98.88 78 ALA A N 1
ATOM 633 C CA . ALA A 1 78 ? -4.458 4.229 5.418 1.00 98.88 78 ALA A CA 1
ATOM 634 C C . ALA A 1 78 ? -4.498 5.747 5.619 1.00 98.88 78 ALA A C 1
ATOM 636 O O . ALA A 1 78 ? -3.462 6.413 5.556 1.00 98.88 78 ALA A O 1
ATOM 637 N N . TRP A 1 79 ? -5.690 6.271 5.879 1.00 98.81 79 TRP A N 1
ATOM 638 C CA . TRP A 1 79 ? -5.966 7.688 6.089 1.00 98.81 79 TRP A CA 1
ATOM 639 C C . TRP A 1 79 ? -6.273 7.961 7.559 1.00 98.81 79 TRP A C 1
ATOM 641 O O . TRP A 1 79 ? -6.979 7.185 8.201 1.00 98.81 79 TRP A O 1
ATOM 651 N N . ASP A 1 80 ? -5.756 9.060 8.092 1.00 98.25 80 ASP A N 1
ATOM 652 C CA . ASP A 1 80 ? -6.199 9.628 9.364 1.00 98.25 80 ASP A CA 1
ATOM 653 C C . ASP A 1 80 ? -6.642 11.087 9.178 1.00 98.25 80 ASP A C 1
ATOM 655 O O . ASP A 1 80 ? -6.745 11.590 8.057 1.00 98.25 80 ASP A O 1
ATOM 659 N N . GLU A 1 81 ? -6.949 11.761 10.283 1.00 97.25 81 GLU A N 1
ATOM 660 C CA . GLU A 1 81 ? -7.372 13.165 10.304 1.00 97.25 81 GLU A CA 1
ATOM 661 C C . GLU A 1 81 ? -6.354 14.145 9.697 1.00 97.25 81 GLU A C 1
ATOM 663 O O . GLU A 1 81 ? -6.737 15.234 9.271 1.00 97.25 81 GLU A O 1
ATOM 668 N N . GLU A 1 82 ? -5.077 13.762 9.612 1.00 97.50 82 GLU A N 1
ATOM 669 C CA . GLU A 1 82 ? -4.002 14.569 9.033 1.00 97.50 82 GLU A CA 1
ATOM 670 C C . GLU A 1 82 ? -3.716 14.200 7.563 1.00 97.50 82 GLU A C 1
ATOM 672 O O . GLU A 1 82 ? -2.884 14.840 6.913 1.00 97.50 82 GLU A O 1
ATOM 677 N N . GLY A 1 83 ? -4.414 13.198 7.015 1.00 98.44 83 GLY A N 1
ATOM 678 C CA . GLY A 1 83 ? -4.364 12.803 5.608 1.00 98.44 83 GLY A CA 1
ATOM 679 C C . GLY A 1 83 ? -3.791 11.404 5.379 1.00 98.44 83 GLY A C 1
ATOM 680 O O . GLY A 1 83 ? -4.001 10.483 6.168 1.00 98.44 83 GLY A O 1
ATOM 681 N N . LEU A 1 84 ? -3.090 11.218 4.252 1.00 98.62 84 LEU A N 1
ATOM 682 C CA . LEU A 1 84 ? -2.518 9.926 3.868 1.00 98.62 84 LEU A CA 1
ATOM 683 C C . LEU A 1 84 ? -1.393 9.531 4.842 1.00 98.62 84 LEU A C 1
ATOM 685 O O . LEU A 1 84 ? -0.249 9.994 4.741 1.00 98.62 84 LEU A O 1
ATOM 689 N N . ALA A 1 85 ? -1.725 8.657 5.787 1.00 98.62 85 ALA A N 1
ATOM 690 C CA . ALA A 1 85 ? -0.873 8.242 6.893 1.00 98.62 85 ALA A CA 1
ATOM 691 C C . ALA A 1 85 ? 0.088 7.104 6.515 1.00 98.62 85 ALA A C 1
ATOM 693 O O . ALA A 1 85 ? 1.108 6.896 7.179 1.00 98.62 85 ALA A O 1
ATOM 694 N N . GLY A 1 86 ? -0.214 6.362 5.451 1.00 98.69 86 GLY A N 1
ATOM 695 C CA . GLY A 1 86 ? 0.612 5.295 4.894 1.00 98.69 86 GLY A CA 1
ATOM 696 C C . GLY A 1 86 ? -0.145 4.491 3.844 1.00 98.69 86 GLY A C 1
ATOM 697 O O . GLY A 1 86 ? -1.320 4.738 3.589 1.00 98.69 86 GLY A O 1
ATOM 698 N N . GLY A 1 87 ? 0.516 3.508 3.250 1.00 98.75 87 GLY A N 1
ATOM 699 C CA . GLY A 1 87 ? -0.112 2.662 2.243 1.00 98.75 87 GLY A CA 1
ATOM 700 C C . GLY A 1 87 ? 0.857 1.692 1.594 1.00 98.75 87 GLY A C 1
ATOM 701 O O . GLY A 1 87 ? 2.049 1.660 1.920 1.00 98.75 87 GLY A O 1
ATOM 702 N N . LEU A 1 88 ? 0.322 0.899 0.677 1.00 98.75 88 LEU A N 1
ATOM 703 C CA . LEU A 1 88 ? 1.062 -0.008 -0.191 1.00 98.75 88 LEU A CA 1
ATOM 704 C C . LEU A 1 88 ? 0.484 0.036 -1.600 1.00 98.75 88 LEU A C 1
ATOM 706 O O . LEU A 1 88 ? -0.689 0.366 -1.772 1.00 98.75 88 LEU A O 1
ATOM 710 N N . TYR A 1 89 ? 1.293 -0.332 -2.587 1.00 98.75 89 TYR A N 1
ATOM 711 C CA . TYR A 1 89 ? 0.830 -0.522 -3.957 1.00 98.75 89 TYR A CA 1
ATOM 712 C C . TYR A 1 89 ? 1.353 -1.833 -4.537 1.00 98.75 89 TYR A C 1
ATOM 714 O O . TYR A 1 89 ? 2.321 -2.422 -4.038 1.00 98.75 89 TYR A O 1
ATOM 722 N N . GLY A 1 90 ? 0.704 -2.293 -5.598 1.00 98.31 90 GLY A N 1
ATOM 723 C CA . GLY A 1 90 ? 1.099 -3.501 -6.302 1.00 98.31 90 GLY A CA 1
ATOM 724 C C . GLY A 1 90 ? 0.248 -3.773 -7.529 1.00 98.31 90 GLY A C 1
ATOM 725 O O . GLY A 1 90 ? -0.661 -3.008 -7.837 1.00 98.31 90 GLY A O 1
ATOM 726 N N . VAL A 1 91 ? 0.561 -4.858 -8.232 1.00 98.44 91 VAL A N 1
ATOM 727 C CA . VAL A 1 91 ? -0.173 -5.300 -9.428 1.00 98.44 91 VAL A CA 1
ATOM 728 C C . VAL A 1 91 ? -1.135 -6.425 -9.054 1.00 98.44 91 VAL A C 1
ATOM 730 O O . VAL A 1 91 ? -0.717 -7.403 -8.430 1.00 98.44 91 VAL A O 1
ATOM 733 N N . ALA A 1 92 ? -2.404 -6.314 -9.451 1.00 96.56 92 ALA A N 1
ATOM 734 C CA . ALA A 1 92 ? -3.407 -7.355 -9.233 1.00 96.56 92 ALA A CA 1
ATOM 735 C C . ALA A 1 92 ? -3.591 -8.219 -10.492 1.00 96.56 92 ALA A C 1
ATOM 737 O O . ALA A 1 92 ? -3.767 -7.711 -11.598 1.00 96.56 92 ALA A O 1
ATOM 738 N N . LEU A 1 93 ? -3.552 -9.543 -10.328 1.00 93.31 93 LEU A N 1
ATOM 739 C CA . LEU A 1 93 ? -3.675 -10.524 -11.409 1.00 93.31 93 LEU A CA 1
ATOM 740 C C . LEU A 1 93 ? -4.477 -11.742 -10.941 1.00 93.31 93 LEU A C 1
ATOM 742 O O . LEU A 1 93 ? -3.930 -12.632 -10.296 1.00 93.31 93 LEU A O 1
ATOM 746 N N . GLY A 1 94 ? -5.765 -11.809 -11.290 1.00 84.38 94 GLY A N 1
ATOM 747 C CA . GLY A 1 94 ? -6.573 -13.037 -11.193 1.00 84.38 94 GLY A CA 1
ATOM 748 C C . GLY A 1 94 ? -6.543 -13.754 -9.833 1.00 84.38 94 GLY A C 1
ATOM 749 O O . GLY A 1 94 ? -6.479 -14.979 -9.809 1.00 84.38 94 GLY A O 1
ATOM 750 N N . GLY A 1 95 ? -6.538 -13.006 -8.722 1.00 88.50 95 GLY A N 1
ATOM 751 C CA . GLY A 1 95 ? -6.457 -13.543 -7.351 1.00 88.50 95 GLY A CA 1
ATOM 752 C C . GLY A 1 95 ? -5.065 -13.477 -6.706 1.00 88.50 95 GLY A C 1
ATOM 753 O O . GLY A 1 95 ? -4.908 -13.828 -5.541 1.00 88.50 95 GLY A O 1
ATOM 754 N N . LEU A 1 96 ? -4.054 -12.988 -7.426 1.00 94.25 96 LEU A N 1
ATOM 755 C CA . LEU A 1 96 ? -2.730 -12.658 -6.901 1.00 94.25 96 LEU A CA 1
ATOM 756 C C . LEU A 1 96 ? -2.571 -11.139 -6.781 1.00 94.25 96 LEU A C 1
ATOM 758 O O . LEU A 1 96 ? -2.841 -10.418 -7.739 1.00 94.25 96 LEU A O 1
ATOM 762 N N . PHE A 1 97 ? -2.018 -10.674 -5.661 1.00 97.44 97 PHE A N 1
ATOM 763 C CA . PHE A 1 97 ? -1.500 -9.313 -5.531 1.00 97.44 97 PHE A CA 1
ATOM 764 C C . PHE A 1 97 ? 0.028 -9.329 -5.422 1.00 97.44 97 PHE A C 1
ATOM 766 O O . PHE A 1 97 ? 0.593 -9.785 -4.424 1.00 97.44 97 PHE A O 1
ATOM 773 N N . ALA A 1 98 ? 0.717 -8.826 -6.444 1.00 97.50 98 ALA A N 1
ATOM 774 C CA . ALA A 1 98 ? 2.157 -8.611 -6.406 1.00 97.50 98 ALA A CA 1
ATOM 775 C C . ALA A 1 98 ? 2.449 -7.289 -5.682 1.00 97.50 98 ALA A C 1
ATOM 777 O O . ALA A 1 98 ? 2.460 -6.226 -6.297 1.00 97.50 98 ALA A O 1
ATOM 778 N N . GLY A 1 99 ? 2.636 -7.356 -4.360 1.00 96.81 99 GLY A N 1
ATOM 779 C CA . GLY A 1 99 ? 2.973 -6.190 -3.541 1.00 96.81 99 GLY A CA 1
ATOM 780 C C . GLY A 1 99 ? 4.380 -5.673 -3.841 1.00 96.81 99 GLY A C 1
ATOM 781 O O . GLY A 1 99 ? 5.360 -6.388 -3.631 1.00 96.81 99 GLY A O 1
ATOM 782 N N . GLU A 1 100 ? 4.476 -4.426 -4.295 1.00 96.94 100 GLU A N 1
ATOM 783 C CA . GLU A 1 100 ? 5.730 -3.824 -4.760 1.00 96.94 100 GLU A CA 1
ATOM 784 C C . GLU A 1 100 ? 6.457 -3.088 -3.636 1.00 96.94 100 GLU A C 1
ATOM 786 O O . GLU A 1 100 ? 7.648 -3.295 -3.391 1.00 96.94 100 GLU A O 1
ATOM 791 N N . SER A 1 101 ? 5.743 -2.220 -2.918 1.00 97.31 101 SER A N 1
ATOM 792 C CA . SER A 1 101 ? 6.298 -1.510 -1.771 1.00 97.31 101 SER A CA 1
ATOM 793 C C . SER A 1 101 ? 5.214 -0.969 -0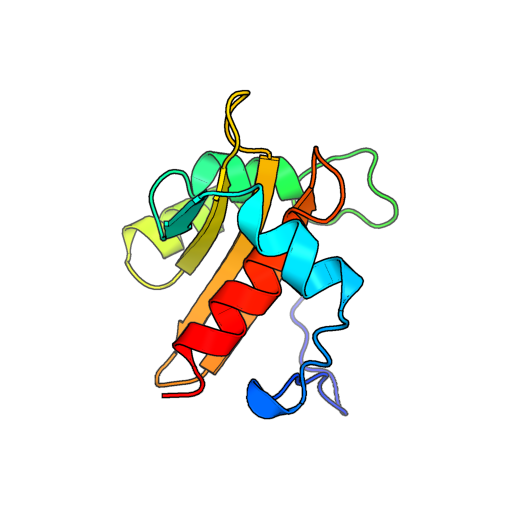.851 1.00 97.31 101 SER A C 1
ATOM 795 O O . SER A 1 101 ? 4.023 -0.991 -1.154 1.00 97.31 101 SER A O 1
ATOM 797 N N . MET A 1 102 ? 5.661 -0.475 0.298 1.00 97.94 102 MET A N 1
ATOM 798 C CA . MET A 1 102 ? 4.829 0.196 1.284 1.00 97.94 102 MET A CA 1
ATOM 799 C C . MET A 1 102 ? 5.611 1.273 2.029 1.00 97.94 102 MET A C 1
ATOM 801 O O . MET A 1 102 ? 6.843 1.196 2.156 1.00 97.94 102 MET A O 1
ATOM 805 N N . PHE A 1 103 ? 4.873 2.235 2.573 1.00 98.06 103 PHE A N 1
ATOM 806 C CA . PHE A 1 103 ? 5.391 3.344 3.367 1.00 98.06 103 PHE A CA 1
ATOM 807 C C . PHE A 1 103 ? 4.432 3.696 4.508 1.00 98.06 103 PHE A C 1
ATOM 809 O O . PHE A 1 103 ? 3.248 3.355 4.487 1.00 98.06 103 PHE A O 1
ATOM 816 N N . HIS A 1 104 ? 4.941 4.399 5.516 1.00 98.00 104 HIS A N 1
ATOM 817 C CA . HIS A 1 104 ? 4.119 4.962 6.581 1.00 98.00 104 HIS A CA 1
ATOM 818 C C . HIS A 1 104 ? 4.707 6.289 7.063 1.00 98.00 104 HIS A C 1
ATOM 820 O O . HIS A 1 104 ? 5.921 6.435 7.161 1.00 98.00 104 HIS A O 1
ATOM 826 N N . ARG A 1 105 ? 3.827 7.232 7.394 1.00 97.38 105 ARG A N 1
ATOM 827 C CA . ARG A 1 105 ? 4.111 8.499 8.086 1.00 97.38 105 ARG A CA 1
ATOM 828 C C . ARG A 1 105 ? 3.634 8.464 9.540 1.00 97.38 105 ARG A C 1
ATOM 830 O O . ARG A 1 105 ? 4.043 9.289 10.354 1.00 97.38 105 ARG A O 1
ATOM 837 N N . ARG A 1 106 ? 2.746 7.522 9.871 1.00 98.00 106 ARG A N 1
ATOM 838 C CA . ARG A 1 106 ? 2.174 7.324 11.209 1.00 98.00 106 ARG A CA 1
ATOM 839 C C . ARG A 1 106 ? 2.305 5.866 11.628 1.00 98.00 106 ARG A C 1
ATOM 841 O O . ARG A 1 106 ? 2.341 4.955 10.797 1.00 98.00 106 ARG A O 1
ATOM 848 N N . THR A 1 107 ? 2.401 5.639 12.933 1.00 97.88 107 THR A N 1
ATOM 849 C CA . THR A 1 107 ? 2.644 4.311 13.507 1.00 97.88 107 THR A CA 1
ATOM 850 C C . THR A 1 107 ? 1.600 3.291 13.059 1.00 97.88 107 THR A C 1
ATOM 852 O O . THR A 1 107 ? 0.410 3.454 13.301 1.00 97.88 107 THR A O 1
ATOM 855 N N . ASP A 1 108 ? 2.082 2.185 12.495 1.00 98.38 108 ASP A N 1
ATOM 856 C CA . ASP A 1 108 ? 1.301 1.050 11.983 1.00 98.38 108 ASP A CA 1
ATOM 857 C C . ASP A 1 108 ? 0.510 1.276 10.689 1.00 98.38 108 ASP A C 1
ATOM 859 O O . ASP A 1 108 ? -0.038 0.297 10.193 1.00 98.38 108 ASP A O 1
ATOM 863 N N . ALA A 1 109 ? 0.500 2.469 10.086 1.00 98.62 109 ALA A N 1
ATOM 864 C CA . ALA A 1 109 ? -0.329 2.740 8.904 1.00 98.62 109 ALA A CA 1
ATOM 865 C C . ALA A 1 109 ? -0.093 1.743 7.746 1.00 98.62 109 ALA A C 1
ATOM 867 O O . ALA A 1 109 ? -1.043 1.156 7.236 1.00 98.62 109 ALA A O 1
ATOM 868 N N . SER A 1 110 ? 1.166 1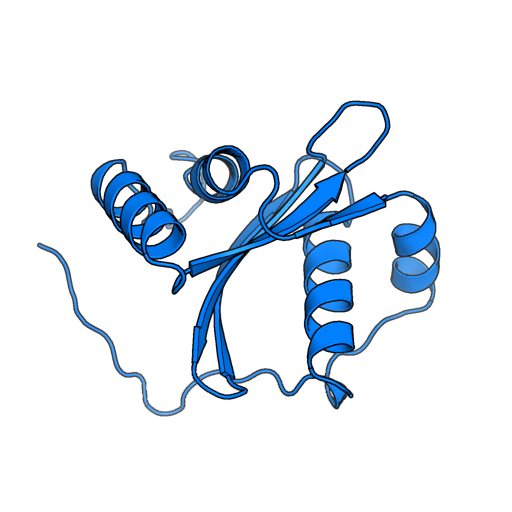.434 7.402 1.00 98.38 110 SER A N 1
ATOM 869 C CA . SER A 1 110 ? 1.476 0.433 6.363 1.00 98.38 110 SER A CA 1
ATOM 870 C C . SER A 1 110 ? 1.068 -0.994 6.738 1.00 98.38 110 SER A C 1
ATOM 872 O O . SER A 1 110 ? 0.668 -1.775 5.878 1.00 98.38 110 SER A O 1
ATOM 874 N N . LYS A 1 111 ? 1.150 -1.352 8.026 1.00 98.56 111 LYS A N 1
ATOM 875 C CA . LYS A 1 111 ? 0.730 -2.674 8.520 1.00 98.56 111 LYS A CA 1
ATOM 876 C C . LYS A 1 111 ? -0.788 -2.809 8.486 1.00 98.56 111 LYS A C 1
ATOM 878 O O . LYS A 1 111 ? -1.300 -3.888 8.219 1.00 98.56 111 LYS A O 1
ATOM 883 N N . VAL A 1 112 ? -1.489 -1.719 8.784 1.00 98.62 112 VAL A N 1
ATOM 884 C CA . VAL A 1 112 ? -2.945 -1.628 8.705 1.00 98.62 112 VAL A CA 1
ATOM 885 C C . VAL A 1 112 ? -3.404 -1.722 7.247 1.00 98.62 112 VAL A C 1
ATOM 887 O O . VAL A 1 112 ? -4.310 -2.503 6.977 1.00 98.62 112 VAL A O 1
ATOM 890 N N . ALA A 1 113 ? -2.730 -1.043 6.312 1.00 98.62 113 ALA A N 1
ATOM 891 C CA . ALA A 1 113 ? -2.985 -1.196 4.878 1.00 98.62 113 ALA A CA 1
ATOM 892 C C . ALA A 1 113 ? -2.749 -2.641 4.394 1.00 98.62 113 ALA A C 1
ATOM 894 O O . ALA A 1 113 ? -3.575 -3.188 3.674 1.00 98.62 113 ALA A O 1
ATOM 895 N N . LEU A 1 114 ? -1.675 -3.303 4.848 1.00 98.50 114 LEU A N 1
ATOM 896 C CA . LEU A 1 114 ? -1.424 -4.714 4.524 1.00 98.50 114 LEU A CA 1
ATOM 897 C C . LEU A 1 114 ? -2.491 -5.652 5.092 1.00 98.50 114 LEU A C 1
ATOM 899 O O . LEU A 1 114 ? -2.914 -6.574 4.406 1.00 98.50 114 LEU A O 1
ATOM 903 N N . ALA A 1 115 ? -2.924 -5.423 6.333 1.00 98.06 115 ALA A N 1
ATOM 904 C CA . ALA A 1 115 ? -4.001 -6.203 6.932 1.00 98.06 115 ALA A CA 1
ATOM 905 C C . ALA A 1 115 ? -5.318 -6.020 6.170 1.00 98.06 115 ALA A C 1
ATOM 907 O O . ALA A 1 115 ? -6.014 -6.995 5.935 1.00 98.06 115 ALA A O 1
ATOM 908 N N . ALA A 1 116 ? -5.631 -4.795 5.742 1.00 97.88 116 ALA A N 1
ATOM 909 C CA . ALA A 1 116 ? -6.812 -4.545 4.928 1.00 97.88 116 ALA A CA 1
ATOM 910 C C . ALA A 1 116 ? -6.720 -5.209 3.546 1.00 97.88 116 ALA A C 1
ATOM 912 O O . ALA A 1 116 ? -7.702 -5.784 3.097 1.00 97.88 116 ALA A O 1
ATOM 913 N N . LEU A 1 117 ? -5.546 -5.191 2.901 1.00 97.56 117 LEU A N 1
ATOM 914 C CA . LEU A 1 117 ? -5.324 -5.941 1.663 1.00 97.56 117 LEU A CA 1
ATOM 915 C C . LEU A 1 117 ? -5.547 -7.443 1.872 1.00 97.56 117 LEU A C 1
ATOM 917 O O . LEU A 1 117 ? -6.179 -8.073 1.037 1.00 97.56 117 LEU A O 1
ATOM 921 N N . ALA A 1 118 ? -5.018 -8.018 2.954 1.00 96.44 118 ALA A N 1
ATOM 922 C CA . ALA A 1 118 ? -5.193 -9.439 3.234 1.00 96.44 118 ALA A CA 1
ATOM 923 C C . ALA A 1 118 ? -6.677 -9.802 3.380 1.00 96.44 118 ALA A C 1
ATOM 925 O O . ALA A 1 118 ? -7.109 -10.772 2.771 1.00 96.44 118 ALA A O 1
ATOM 926 N N . ASP A 1 119 ? -7.457 -8.982 4.089 1.00 94.94 119 ASP A N 1
ATOM 927 C CA . ASP A 1 119 ? -8.898 -9.204 4.242 1.00 94.94 119 ASP A CA 1
ATOM 928 C C . ASP A 1 119 ? -9.645 -9.183 2.890 1.00 94.94 119 ASP A C 1
ATOM 930 O O . ASP A 1 119 ? -10.570 -9.961 2.706 1.00 94.94 119 ASP A O 1
ATOM 934 N N . LEU A 1 120 ? -9.223 -8.361 1.914 1.00 93.06 120 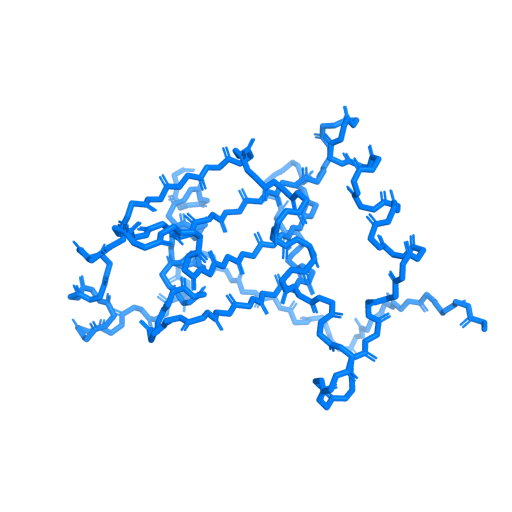LEU A N 1
ATOM 935 C CA . LEU A 1 120 ? -9.822 -8.332 0.563 1.00 93.06 120 LEU A CA 1
ATOM 936 C C . LEU A 1 120 ? -9.594 -9.621 -0.250 1.00 93.06 120 LEU A C 1
ATOM 938 O O . LEU A 1 120 ? -10.235 -9.804 -1.281 1.00 93.06 120 LEU A O 1
ATOM 942 N N . TYR A 1 121 ? -8.645 -10.464 0.162 1.00 89.44 121 TYR A N 1
ATOM 943 C CA . TYR A 1 121 ? -8.264 -11.709 -0.518 1.00 89.44 121 TYR A CA 1
ATOM 944 C C . TYR A 1 121 ? -8.573 -12.962 0.321 1.00 89.44 121 TYR A C 1
ATOM 946 O O . TYR A 1 121 ? -8.183 -14.060 -0.078 1.00 89.44 121 TYR A O 1
ATOM 954 N N . ASP A 1 122 ? -9.210 -12.804 1.485 1.00 80.62 122 ASP A N 1
ATOM 955 C CA . ASP A 1 122 ? -9.629 -13.915 2.356 1.00 80.62 122 ASP A CA 1
ATOM 956 C C . ASP A 1 122 ? -11.093 -14.348 2.098 1.00 80.62 122 ASP A C 1
ATOM 958 O O . ASP A 1 122 ? -11.539 -15.343 2.669 1.00 80.62 122 ASP A O 1
ATOM 962 N N . ASP A 1 123 ? -11.811 -13.632 1.217 1.00 57.38 123 ASP A N 1
ATOM 963 C CA . ASP A 1 123 ? -13.188 -13.915 0.764 1.00 57.38 123 ASP A CA 1
ATOM 964 C C . ASP A 1 123 ? -13.255 -14.798 -0.503 1.00 57.38 123 ASP A C 1
ATOM 966 O O . ASP A 1 123 ? -12.482 -14.561 -1.465 1.00 57.38 123 ASP A O 1
#

Organism: NCBI:txid408172

InterPro domains:
  IPR004616 Leucyl/phenylalanyl-tRNA-protein transferase [PF03588] (2-120)
  IPR004616 Leucyl/phenylalanyl-tRNA-protein transferase [PTHR30098] (2-119)
  IPR016181 Acyl-CoA N-acyltransferase [SSF55729] (2-120)
  IPR042203 Leucyl/phenylalanyl-tRNA-protein transferase, C-terminal [G3DSA:3.40.630.70] (8-123)